Protein AF-A0A972R1P0-F1 (afdb_monomer_lite)

Secondary structure (DSSP, 8-state):
--SS-HHHHHHHHHHHHHHHHHHHHHHHHHHHHHHHHHHTTSS-HHHHHHHHHHHIIIIIHHHHHHHHHS-HHHHHHHHHHTTSSPPTT-

Radius of gyration: 17.08 Å; chains: 1; bounding box: 40×16×48 Å

pLDDT: mean 93.41, std 9.62, range [43.5, 98.62]

Sequence (90 aa):
MKKYNKEIRKKLKELATLVWKRELDQYVEELAKRFDEWREKKIDCFEINEYIHKFHDGPSRELWKKHNYFKADMIVAIGLESGILKNPGF

Structure (mmCIF, N/CA/C/O backbone):
data_AF-A0A972R1P0-F1
#
_entry.id   AF-A0A972R1P0-F1
#
loop_
_atom_site.group_PDB
_atom_site.id
_atom_site.type_symbol
_atom_site.label_atom_id
_atom_site.label_alt_id
_atom_site.label_comp_id
_atom_site.label_asym_id
_atom_site.label_entity_id
_atom_site.label_seq_id
_atom_site.pdbx_PDB_ins_code
_atom_site.Cartn_x
_atom_site.Cartn_y
_atom_site.Cartn_z
_atom_site.occupancy
_atom_site.B_iso_or_equiv
_atom_site.auth_seq_id
_atom_site.auth_comp_id
_atom_site.auth_asym_id
_atom_site.auth_atom_id
_atom_site.pdbx_PDB_model_num
ATOM 1 N N . MET A 1 1 ? 24.900 -6.219 -23.302 1.00 50.19 1 MET A N 1
ATOM 2 C CA . MET A 1 1 ? 24.015 -5.168 -23.866 1.00 50.19 1 MET A CA 1
ATOM 3 C C . MET A 1 1 ? 22.967 -4.762 -22.837 1.00 50.19 1 MET A C 1
ATOM 5 O O . MET A 1 1 ? 22.473 -5.623 -22.122 1.00 50.19 1 MET A O 1
ATOM 9 N N . LYS A 1 2 ? 22.623 -3.471 -22.728 1.00 72.06 2 LYS A N 1
ATOM 10 C CA . LYS A 1 2 ? 21.469 -3.041 -21.916 1.00 72.06 2 LYS A CA 1
ATOM 11 C C . LYS A 1 2 ? 20.190 -3.364 -22.698 1.00 72.06 2 LYS A C 1
ATOM 13 O O . LYS A 1 2 ? 20.079 -2.924 -23.834 1.00 72.06 2 LYS A O 1
ATOM 18 N N . LYS A 1 3 ? 19.250 -4.101 -22.087 1.00 87.81 3 LYS A N 1
ATOM 19 C CA . LYS A 1 3 ? 17.966 -4.531 -22.694 1.00 87.81 3 LYS A CA 1
ATOM 20 C C . LYS A 1 3 ? 17.151 -3.368 -23.281 1.00 87.81 3 LYS A C 1
ATOM 22 O O . LYS A 1 3 ? 16.438 -3.551 -24.255 1.00 87.81 3 LYS A O 1
ATOM 27 N N . TYR A 1 4 ? 17.289 -2.175 -22.702 1.00 91.62 4 TYR A N 1
ATOM 28 C CA . TYR A 1 4 ? 16.554 -0.974 -23.091 1.00 91.62 4 TYR A CA 1
ATOM 29 C C . TYR A 1 4 ? 17.480 0.247 -23.200 1.00 91.62 4 TYR A C 1
ATOM 31 O O . TYR A 1 4 ? 18.473 0.363 -22.464 1.00 91.62 4 TYR A O 1
ATOM 39 N N . ASN A 1 5 ? 17.106 1.203 -24.056 1.00 95.25 5 ASN A N 1
ATOM 40 C CA . ASN A 1 5 ? 17.783 2.498 -24.172 1.00 95.25 5 ASN A CA 1
ATOM 41 C C . ASN A 1 5 ? 17.600 3.361 -22.894 1.00 95.25 5 ASN A C 1
ATOM 43 O O . ASN A 1 5 ? 16.978 2.947 -21.911 1.00 95.25 5 ASN A O 1
ATOM 47 N N . LYS A 1 6 ? 18.224 4.544 -22.837 1.00 93.94 6 LYS A N 1
ATOM 48 C CA . LYS A 1 6 ? 18.170 5.416 -21.644 1.00 93.94 6 LYS A CA 1
ATOM 49 C C . LYS A 1 6 ? 16.751 5.921 -21.354 1.00 93.94 6 LYS A C 1
ATOM 51 O O . LYS A 1 6 ? 16.354 5.933 -20.191 1.00 93.94 6 LYS A O 1
ATOM 56 N N . GLU A 1 7 ? 16.013 6.300 -22.389 1.00 95.25 7 GLU A N 1
ATOM 57 C CA . GLU A 1 7 ? 14.673 6.884 -22.285 1.00 95.25 7 GLU A CA 1
ATOM 58 C C . GLU A 1 7 ? 13.649 5.860 -21.793 1.00 95.25 7 GLU A C 1
ATOM 60 O O . GLU A 1 7 ? 12.958 6.109 -20.807 1.00 95.25 7 GLU A O 1
ATOM 65 N N . ILE A 1 8 ? 13.644 4.658 -22.373 1.00 95.81 8 ILE A N 1
ATOM 66 C CA . ILE A 1 8 ? 12.777 3.552 -21.951 1.00 95.81 8 ILE A CA 1
ATOM 67 C C . ILE A 1 8 ? 13.055 3.188 -20.490 1.00 95.81 8 ILE A C 1
ATOM 69 O O . ILE A 1 8 ? 12.127 3.039 -19.701 1.00 95.81 8 ILE A O 1
ATOM 73 N N . ARG A 1 9 ? 14.328 3.109 -20.073 1.00 95.00 9 ARG A N 1
ATOM 74 C CA . ARG A 1 9 ? 14.662 2.836 -18.661 1.00 95.00 9 ARG A CA 1
ATOM 75 C C . ARG A 1 9 ? 14.157 3.921 -17.718 1.00 95.00 9 ARG A C 1
ATOM 77 O O . ARG A 1 9 ? 13.748 3.590 -16.609 1.00 95.00 9 ARG A O 1
ATOM 84 N N . LYS A 1 10 ? 14.205 5.192 -18.128 1.00 95.94 10 LYS A N 1
ATOM 85 C CA . LYS A 1 10 ? 13.637 6.296 -17.344 1.00 95.94 10 LYS A CA 1
ATOM 86 C C . LYS A 1 10 ? 12.127 6.110 -17.206 1.00 95.94 10 LYS A C 1
ATOM 88 O O . LYS A 1 10 ? 11.627 6.123 -16.087 1.00 95.94 10 LYS A O 1
ATOM 93 N N . LYS A 1 11 ? 11.432 5.823 -18.311 1.00 96.75 11 LYS A N 1
ATOM 94 C CA . LYS A 1 11 ? 9.979 5.643 -18.295 1.00 96.75 11 LYS A CA 1
ATOM 95 C C . LYS A 1 11 ? 9.530 4.450 -17.453 1.00 96.75 11 LYS A C 1
ATOM 97 O O . LYS A 1 11 ? 8.582 4.568 -16.685 1.00 96.75 11 LYS A O 1
ATOM 102 N N . LEU A 1 12 ? 10.240 3.326 -17.541 1.00 96.81 12 LEU A N 1
ATOM 103 C CA . LEU A 1 12 ? 9.975 2.150 -16.709 1.00 96.81 12 LEU A CA 1
ATOM 104 C C . LEU A 1 12 ? 10.114 2.465 -15.218 1.00 96.81 12 LEU A C 1
ATOM 106 O O . LEU A 1 12 ? 9.291 2.019 -14.430 1.00 96.81 12 LEU A O 1
ATOM 110 N N . LYS A 1 13 ? 11.123 3.253 -14.825 1.00 96.06 13 LYS A N 1
ATOM 111 C CA . LYS A 1 13 ? 11.279 3.684 -13.429 1.00 96.06 13 LYS A CA 1
ATOM 112 C C . LYS A 1 13 ? 10.125 4.572 -12.973 1.00 96.06 13 LYS A C 1
ATOM 114 O O . LYS A 1 13 ? 9.589 4.331 -11.903 1.00 96.06 13 LYS A O 1
ATOM 119 N N . GLU A 1 14 ? 9.724 5.550 -13.784 1.00 97.31 14 GLU A N 1
ATOM 120 C CA . GLU A 1 14 ? 8.579 6.420 -13.474 1.00 97.31 14 GLU A CA 1
ATOM 121 C C . GLU A 1 14 ? 7.294 5.609 -13.268 1.00 97.31 14 GLU A C 1
ATOM 123 O O . GLU A 1 14 ? 6.570 5.821 -12.299 1.00 97.31 14 GLU A O 1
ATOM 128 N N . LEU A 1 15 ? 7.029 4.650 -14.159 1.00 97.62 15 LEU A N 1
ATOM 129 C CA . LEU A 1 15 ? 5.861 3.780 -14.056 1.00 97.62 15 LEU A CA 1
ATOM 130 C C . LEU A 1 15 ? 5.955 2.838 -12.850 1.00 97.62 15 LEU A C 1
ATOM 132 O O . LEU A 1 15 ? 4.959 2.656 -12.161 1.00 97.62 15 LEU A O 1
ATOM 136 N N . ALA A 1 16 ? 7.133 2.288 -12.549 1.00 97.25 16 ALA A N 1
ATOM 137 C CA . ALA A 1 16 ? 7.333 1.457 -11.364 1.00 97.25 16 ALA A CA 1
ATOM 138 C C . ALA A 1 16 ? 7.088 2.240 -10.063 1.00 97.25 16 ALA A C 1
ATOM 140 O O . ALA A 1 16 ? 6.393 1.759 -9.173 1.00 97.25 16 ALA A O 1
ATOM 141 N N . THR A 1 17 ? 7.575 3.482 -9.980 1.00 96.44 17 THR A N 1
ATOM 142 C CA . THR A 1 17 ? 7.277 4.385 -8.860 1.00 96.44 17 THR A CA 1
ATOM 143 C C . THR A 1 17 ? 5.784 4.701 -8.763 1.00 96.44 17 THR A C 1
ATOM 145 O O . THR A 1 17 ? 5.244 4.745 -7.661 1.00 96.44 17 THR A O 1
ATOM 148 N N . LEU A 1 18 ? 5.094 4.886 -9.894 1.00 97.31 18 LEU A N 1
ATOM 149 C CA . LEU A 1 18 ? 3.644 5.091 -9.900 1.00 97.31 18 LEU A CA 1
ATOM 150 C C . LEU A 1 18 ? 2.882 3.861 -9.388 1.00 97.31 18 LEU A C 1
ATOM 152 O O . LEU A 1 18 ? 1.921 4.029 -8.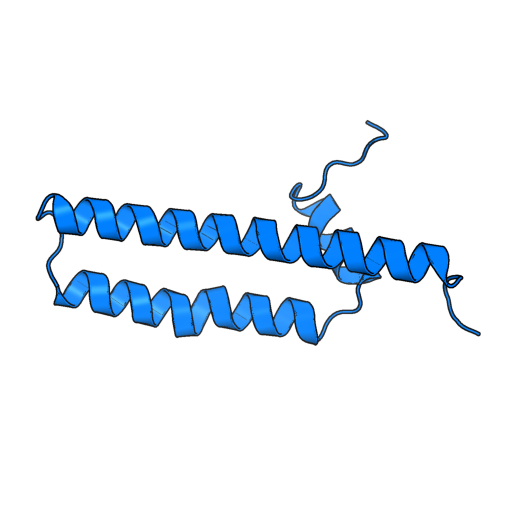641 1.00 97.31 18 LEU A O 1
ATOM 156 N N . VAL A 1 19 ? 3.310 2.648 -9.761 1.00 97.38 19 VAL A N 1
ATOM 157 C CA . VAL A 1 19 ? 2.756 1.398 -9.212 1.00 97.38 19 VAL A CA 1
ATOM 158 C C . VAL A 1 19 ? 2.930 1.383 -7.703 1.00 97.38 19 VAL A C 1
ATOM 160 O O . VAL A 1 19 ? 1.940 1.237 -6.998 1.00 97.38 19 VAL A O 1
ATOM 163 N N . TRP A 1 20 ? 4.149 1.624 -7.211 1.00 96.88 20 TRP A N 1
ATOM 164 C CA . TRP A 1 20 ? 4.415 1.633 -5.772 1.00 96.88 20 TRP A CA 1
ATOM 165 C C . TRP A 1 20 ? 3.510 2.611 -5.034 1.00 96.88 20 TRP A C 1
ATOM 167 O O . TRP A 1 20 ? 2.865 2.237 -4.060 1.00 96.88 20 TRP A O 1
ATOM 177 N N . LYS A 1 21 ? 3.415 3.849 -5.527 1.00 96.56 21 LYS A N 1
ATOM 178 C CA . LYS A 1 21 ? 2.555 4.860 -4.919 1.00 96.56 21 LYS A CA 1
ATOM 179 C C . LYS A 1 21 ? 1.111 4.365 -4.811 1.00 96.56 21 LYS A C 1
ATOM 181 O O . LYS A 1 21 ? 0.536 4.441 -3.738 1.00 96.56 21 LYS A O 1
ATOM 186 N N . ARG A 1 22 ? 0.541 3.843 -5.902 1.00 97.06 22 ARG A N 1
ATOM 187 C CA . ARG A 1 22 ? -0.858 3.388 -5.929 1.00 97.06 22 ARG A CA 1
ATOM 188 C C . ARG A 1 22 ? -1.111 2.196 -5.009 1.00 97.06 22 ARG A C 1
ATOM 190 O O . ARG A 1 22 ? -2.157 2.148 -4.378 1.00 97.06 22 ARG A O 1
ATOM 197 N N . GLU A 1 23 ? -0.168 1.261 -4.920 1.00 95.88 23 GLU A N 1
ATOM 198 C CA . GLU A 1 23 ? -0.261 0.149 -3.966 1.00 95.88 23 GLU A CA 1
ATOM 199 C C . GLU A 1 23 ? -0.222 0.654 -2.525 1.00 95.88 23 GLU A C 1
ATOM 201 O O . GLU A 1 23 ? -1.025 0.238 -1.698 1.00 95.88 23 GLU A O 1
ATOM 206 N N . LEU A 1 24 ? 0.696 1.576 -2.223 1.00 95.56 24 LEU A N 1
ATOM 207 C CA . LEU A 1 24 ? 0.809 2.147 -0.887 1.00 95.56 24 LEU A CA 1
ATOM 208 C C . LEU A 1 24 ? -0.440 2.952 -0.512 1.00 95.56 24 LEU A C 1
ATOM 210 O O . LEU A 1 24 ? -0.921 2.806 0.608 1.00 95.56 24 LEU A O 1
ATOM 214 N N . ASP A 1 25 ? -0.979 3.745 -1.443 1.00 96.50 25 ASP A N 1
ATOM 215 C CA . ASP A 1 25 ? -2.205 4.525 -1.245 1.00 96.50 25 ASP A CA 1
ATOM 216 C C . ASP A 1 25 ? -3.368 3.610 -0.810 1.00 96.50 25 ASP A C 1
ATOM 218 O O . ASP A 1 25 ? -4.056 3.935 0.152 1.00 96.50 25 ASP A O 1
ATOM 222 N N . GLN A 1 26 ? -3.532 2.424 -1.414 1.00 94.62 26 GLN A N 1
ATOM 223 C CA . GLN A 1 26 ? -4.577 1.462 -1.021 1.00 94.62 26 GLN A CA 1
ATOM 224 C C . GLN A 1 26 ? -4.440 1.001 0.439 1.00 94.62 26 GLN A C 1
ATOM 226 O O . GLN A 1 26 ? -5.409 1.036 1.197 1.00 94.62 26 GLN A O 1
ATOM 231 N N . TYR A 1 27 ? -3.238 0.610 0.869 1.00 94.25 27 TYR A N 1
ATOM 232 C CA . TYR A 1 27 ? -3.027 0.179 2.256 1.00 94.25 27 TYR A CA 1
ATOM 233 C C . TYR A 1 27 ? -3.143 1.335 3.256 1.00 94.25 27 TYR A C 1
ATOM 235 O O . TYR A 1 27 ? -3.595 1.143 4.386 1.00 94.25 27 TYR A O 1
ATOM 243 N N . VAL A 1 28 ? -2.744 2.545 2.858 1.00 96.25 28 VAL A N 1
ATOM 244 C CA . VAL A 1 28 ? -2.915 3.746 3.685 1.00 96.25 28 VAL A CA 1
ATOM 245 C C . VAL A 1 28 ? -4.396 4.103 3.818 1.00 96.25 28 VAL A C 1
ATOM 247 O O . VAL A 1 28 ? -4.823 4.456 4.914 1.00 96.25 28 VAL A O 1
ATOM 250 N N . GLU A 1 29 ? -5.199 3.964 2.761 1.00 97.19 29 GLU A N 1
ATOM 251 C CA . GLU A 1 29 ? -6.656 4.138 2.824 1.00 97.19 29 GLU A CA 1
ATOM 252 C C . GLU A 1 29 ? -7.310 3.135 3.785 1.00 97.19 29 GLU A C 1
ATOM 254 O O . GLU A 1 29 ? -8.209 3.499 4.545 1.00 97.19 29 GLU A O 1
ATOM 259 N N . GLU A 1 30 ? -6.854 1.881 3.804 1.00 95.19 30 GLU A N 1
ATOM 260 C CA . GLU A 1 30 ? -7.322 0.887 4.777 1.00 95.19 30 GLU A CA 1
ATOM 261 C C . GLU A 1 30 ? -6.973 1.276 6.217 1.00 95.19 30 GLU A C 1
ATOM 263 O O . GLU A 1 30 ? -7.833 1.197 7.098 1.00 95.19 30 GLU A O 1
ATOM 268 N N . LEU A 1 31 ? -5.747 1.747 6.464 1.00 97.00 31 LEU A N 1
ATOM 269 C CA . LEU A 1 31 ? -5.336 2.233 7.782 1.00 97.00 31 LEU A CA 1
ATOM 270 C C . LEU A 1 31 ? -6.123 3.488 8.195 1.00 97.00 31 LEU A C 1
ATOM 272 O O . LEU A 1 31 ? -6.525 3.614 9.352 1.00 97.00 31 LEU A O 1
ATOM 276 N N . ALA A 1 32 ? -6.398 4.396 7.257 1.00 98.19 32 ALA A N 1
ATOM 277 C CA . ALA A 1 32 ? -7.182 5.603 7.503 1.00 98.19 32 ALA A CA 1
ATOM 278 C C . ALA A 1 32 ? -8.603 5.279 7.993 1.00 98.19 32 ALA A C 1
ATOM 280 O O . ALA A 1 32 ? -9.060 5.892 8.957 1.00 98.19 32 ALA A O 1
ATOM 281 N N . LYS A 1 33 ? -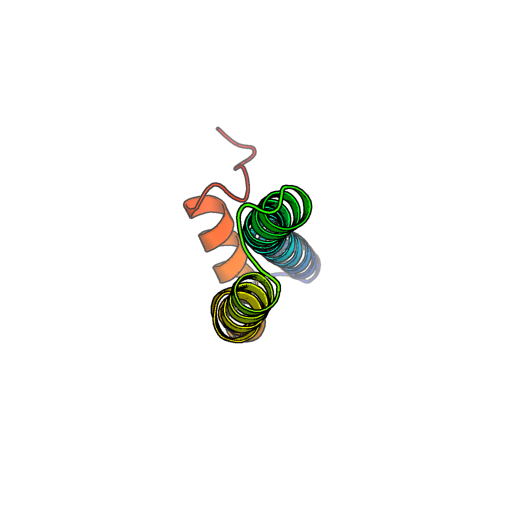9.253 4.252 7.424 1.00 98.25 33 LYS A N 1
ATOM 282 C CA . LYS A 1 33 ? -10.562 3.769 7.906 1.00 98.25 33 LYS A CA 1
ATOM 283 C C . LYS A 1 33 ? -10.508 3.308 9.366 1.00 98.25 33 LYS A C 1
ATOM 285 O O . LYS A 1 33 ? -11.448 3.551 10.113 1.00 98.25 33 LYS A O 1
ATOM 290 N N . ARG A 1 34 ? -9.400 2.699 9.810 1.00 98.12 34 ARG A N 1
ATOM 291 C CA . ARG A 1 34 ? -9.216 2.319 11.227 1.00 98.12 34 ARG A CA 1
ATOM 292 C C . ARG A 1 34 ? -9.082 3.540 12.129 1.00 98.12 34 ARG A C 1
ATOM 294 O O . ARG A 1 34 ? -9.624 3.554 13.230 1.00 98.12 34 ARG A O 1
ATOM 301 N N . PHE A 1 35 ? -8.421 4.596 11.658 1.00 98.44 35 PHE A N 1
ATOM 302 C CA . PHE A 1 35 ? -8.406 5.867 12.382 1.00 98.44 35 PHE A CA 1
ATOM 303 C C . PHE A 1 35 ? -9.801 6.498 12.492 1.00 98.44 35 PHE A C 1
ATOM 305 O O . PHE A 1 35 ? -10.097 7.093 13.527 1.00 98.44 35 PHE A O 1
ATOM 312 N N . ASP A 1 36 ? -10.651 6.373 11.468 1.00 98.56 36 ASP A N 1
ATOM 313 C CA . ASP A 1 36 ? -12.053 6.804 11.547 1.00 98.56 36 ASP A CA 1
ATOM 314 C C . ASP A 1 36 ? -12.832 5.991 12.589 1.00 98.56 36 ASP A C 1
ATOM 316 O O . ASP A 1 36 ? -13.472 6.573 13.462 1.00 98.56 36 ASP A O 1
ATOM 320 N N . GLU A 1 37 ? -12.703 4.661 12.580 1.00 98.56 37 GLU A N 1
ATOM 321 C CA . GLU A 1 37 ? -13.319 3.779 13.584 1.00 98.56 37 GLU A CA 1
ATOM 322 C C . GLU A 1 37 ? -12.892 4.144 15.015 1.00 98.56 37 GLU A C 1
ATOM 324 O O . GLU A 1 37 ? -13.724 4.185 15.926 1.00 98.56 37 GLU A O 1
ATOM 329 N N . TRP A 1 38 ? -11.614 4.467 15.217 1.00 98.56 38 TRP A N 1
ATOM 330 C CA . TRP A 1 38 ? -11.097 4.919 16.508 1.00 98.56 38 TRP A CA 1
ATOM 331 C C . TRP A 1 38 ? -11.686 6.273 16.930 1.00 98.56 38 TRP A C 1
ATOM 333 O O . TRP A 1 38 ? -12.130 6.429 18.070 1.00 98.56 38 TRP A O 1
ATOM 343 N N . ARG A 1 39 ? -11.765 7.250 16.012 1.00 98.44 39 ARG A N 1
ATOM 344 C CA . ARG A 1 39 ? -12.409 8.556 16.271 1.00 98.44 39 ARG A CA 1
ATOM 345 C C . ARG A 1 39 ? -13.881 8.406 16.656 1.00 98.44 39 ARG A C 1
ATOM 347 O O . ARG A 1 39 ? -14.374 9.148 17.504 1.00 98.44 39 ARG A O 1
ATOM 354 N N . GLU A 1 40 ? -14.563 7.430 16.065 1.00 98.50 40 GLU A N 1
ATOM 355 C CA . GLU A 1 40 ? -15.954 7.077 16.355 1.00 98.50 40 GLU A CA 1
ATOM 356 C C . GLU A 1 40 ? -16.118 6.196 17.607 1.00 98.50 40 GLU A C 1
ATOM 358 O O . GLU A 1 40 ? -17.239 5.815 17.942 1.00 98.50 40 GLU A O 1
ATOM 363 N N . LYS A 1 41 ? -15.026 5.895 18.328 1.00 98.25 41 LYS A N 1
ATOM 364 C CA . LYS A 1 41 ? -14.990 5.029 19.521 1.00 98.25 41 LYS A CA 1
ATOM 365 C C . LYS A 1 41 ? -15.480 3.595 19.263 1.00 98.25 41 LYS A C 1
ATOM 367 O O . LYS A 1 41 ? -15.944 2.934 20.190 1.00 98.25 41 LYS A O 1
ATOM 372 N N . LYS A 1 42 ? -15.391 3.117 18.017 1.00 98.62 42 LYS A N 1
ATOM 373 C CA . LYS A 1 42 ? -15.692 1.722 17.642 1.00 98.62 42 LYS A CA 1
ATOM 374 C C . LYS A 1 42 ? -14.558 0.771 18.005 1.00 98.62 42 LYS A C 1
ATOM 376 O O . LYS A 1 42 ? -14.824 -0.395 18.268 1.00 98.62 42 LYS A O 1
ATOM 381 N N . ILE A 1 43 ? -13.332 1.286 18.000 1.00 98.50 43 ILE A N 1
ATOM 382 C CA . ILE A 1 43 ? -12.127 0.601 18.465 1.00 98.50 43 ILE A CA 1
ATOM 383 C C . ILE A 1 43 ? -11.376 1.498 19.449 1.00 98.50 43 ILE A C 1
ATOM 385 O O . ILE A 1 43 ? -11.515 2.727 19.410 1.00 98.50 43 ILE A O 1
ATOM 389 N N . ASP A 1 44 ? -10.580 0.901 20.326 1.00 98.31 44 ASP A N 1
ATOM 390 C CA . ASP A 1 44 ? -9.790 1.625 21.319 1.00 98.31 44 ASP A CA 1
ATOM 391 C C . ASP A 1 44 ? -8.362 1.972 20.845 1.00 98.31 44 ASP A C 1
ATOM 393 O O . ASP A 1 44 ? -7.973 1.760 19.692 1.00 98.31 44 ASP A O 1
ATOM 397 N N . CYS A 1 45 ? -7.575 2.584 21.739 1.00 97.75 45 CYS A N 1
ATOM 398 C CA . CYS A 1 45 ? -6.203 2.986 21.439 1.00 97.75 45 CYS A CA 1
ATOM 399 C C . CYS A 1 45 ? -5.236 1.801 21.265 1.00 97.75 45 CYS A C 1
ATOM 401 O O . CYS A 1 45 ? -4.252 1.934 20.537 1.00 97.75 45 CYS A O 1
ATOM 403 N N . PHE A 1 46 ? -5.496 0.659 21.904 1.00 98.38 46 PHE A N 1
ATOM 404 C CA . PHE A 1 46 ? -4.676 -0.540 21.762 1.00 98.38 46 PHE A CA 1
ATOM 405 C C . PHE A 1 46 ? -4.932 -1.201 20.407 1.00 98.38 46 PHE A C 1
ATOM 407 O O . PHE A 1 46 ? -3.985 -1.601 19.730 1.00 98.38 46 PHE A O 1
ATOM 414 N N . GLU A 1 47 ? -6.188 -1.239 19.965 1.00 98.31 47 GLU A N 1
ATOM 415 C CA . GLU A 1 47 ? -6.575 -1.791 18.667 1.00 98.31 47 GLU A CA 1
ATOM 416 C C . GLU A 1 47 ? -5.990 -0.994 17.494 1.00 98.31 47 GLU A C 1
ATOM 418 O O . GLU A 1 47 ? -5.383 -1.582 16.597 1.00 98.31 47 GLU A O 1
ATOM 423 N N . ILE A 1 48 ? -6.097 0.343 17.492 1.00 98.00 48 ILE A N 1
ATOM 424 C CA . ILE A 1 48 ? -5.477 1.161 16.432 1.00 98.00 48 ILE A CA 1
ATOM 425 C C . ILE A 1 48 ? -3.947 1.042 16.438 1.00 98.00 48 ILE A C 1
ATOM 427 O O . ILE A 1 48 ? -3.339 0.981 15.368 1.00 98.00 48 ILE A O 1
ATOM 431 N N . ASN A 1 49 ? -3.318 0.942 17.614 1.00 98.19 49 ASN A N 1
ATOM 432 C CA . ASN A 1 49 ? -1.876 0.723 17.718 1.00 98.19 49 ASN A CA 1
ATOM 433 C C . ASN A 1 49 ? -1.461 -0.613 17.076 1.00 98.19 49 ASN A C 1
ATOM 435 O O . ASN A 1 49 ? -0.501 -0.663 16.307 1.00 98.19 49 ASN A O 1
ATOM 439 N N . GLU A 1 50 ? -2.225 -1.679 17.315 1.00 97.81 50 GLU A N 1
ATOM 440 C CA . GLU A 1 50 ? -2.009 -2.980 16.677 1.00 97.81 50 GLU A CA 1
ATOM 441 C C . GLU A 1 50 ? -2.177 -2.912 15.149 1.00 97.81 50 GLU A C 1
ATOM 443 O O . GLU A 1 50 ? -1.376 -3.486 14.408 1.00 97.81 50 GLU A O 1
ATOM 448 N N . TYR A 1 51 ? -3.174 -2.177 14.641 1.00 97.56 51 TYR A N 1
ATOM 449 C CA . TYR A 1 51 ? -3.329 -1.971 13.195 1.00 97.56 51 TYR A CA 1
ATO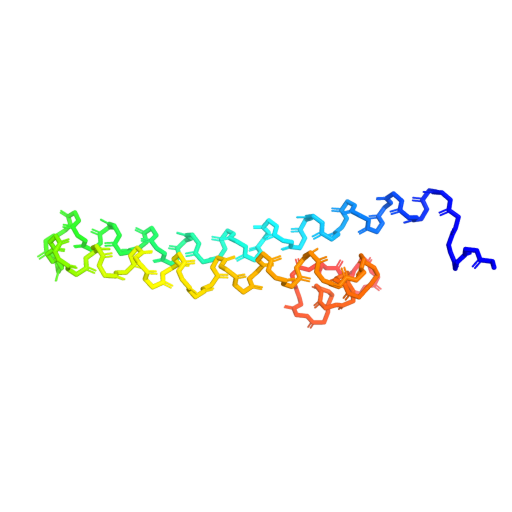M 450 C C . TYR A 1 51 ? -2.139 -1.226 12.574 1.00 97.56 51 TYR A C 1
ATOM 452 O O . TYR A 1 51 ? -1.706 -1.589 11.478 1.00 97.56 51 TYR A O 1
ATOM 460 N N . ILE A 1 52 ? -1.576 -0.233 13.269 1.00 97.25 52 ILE A N 1
ATOM 461 C CA . ILE A 1 52 ? -0.372 0.482 12.818 1.00 97.25 52 ILE A CA 1
ATOM 462 C C . ILE A 1 52 ? 0.827 -0.472 12.748 1.00 97.25 52 ILE A C 1
ATOM 464 O O . ILE A 1 52 ? 1.533 -0.484 11.735 1.00 97.25 52 ILE A O 1
ATOM 468 N N . HIS A 1 53 ? 1.038 -1.306 13.771 1.00 97.06 53 HIS A N 1
ATOM 469 C CA . HIS A 1 53 ? 2.111 -2.305 13.760 1.00 97.06 53 HIS A CA 1
ATOM 470 C C . HIS A 1 53 ? 1.940 -3.314 12.623 1.00 97.06 53 HIS A C 1
ATOM 472 O O . HIS A 1 53 ? 2.878 -3.542 11.859 1.00 97.06 53 HIS A O 1
ATOM 478 N N . LYS A 1 54 ? 0.726 -3.842 12.421 1.00 95.62 54 LYS A N 1
ATOM 479 C CA . LYS A 1 54 ? 0.425 -4.747 11.301 1.00 95.62 54 LYS A CA 1
ATOM 480 C C . LYS A 1 54 ? 0.686 -4.102 9.942 1.00 95.62 54 LYS A C 1
ATOM 482 O O . LYS A 1 54 ? 1.266 -4.749 9.072 1.00 95.62 54 LYS A O 1
ATOM 487 N N . PHE A 1 55 ? 0.290 -2.841 9.756 1.00 95.44 55 PHE A N 1
ATOM 488 C CA . PHE A 1 55 ? 0.561 -2.088 8.529 1.00 95.44 55 PHE A CA 1
ATOM 489 C C . PHE A 1 55 ? 2.069 -1.937 8.274 1.00 95.44 55 PHE A C 1
ATOM 491 O O . PHE A 1 55 ? 2.541 -2.165 7.156 1.00 95.44 55 PHE A O 1
ATOM 498 N N . HIS A 1 56 ? 2.822 -1.566 9.312 1.00 92.94 56 HIS A N 1
ATOM 499 C CA . HIS A 1 56 ? 4.262 -1.349 9.226 1.00 92.94 56 HIS A CA 1
ATOM 500 C C . HIS A 1 56 ? 5.024 -2.649 8.929 1.00 92.94 56 HIS A C 1
ATOM 502 O O . HIS A 1 56 ? 5.828 -2.696 7.996 1.00 92.94 56 HIS A O 1
ATOM 508 N N . ASP A 1 57 ? 4.745 -3.713 9.683 1.00 92.00 57 ASP A N 1
ATOM 509 C CA . ASP A 1 57 ? 5.511 -4.961 9.626 1.00 92.00 57 ASP A CA 1
ATOM 510 C C . ASP A 1 57 ? 5.100 -5.869 8.461 1.00 92.00 57 ASP A C 1
ATOM 512 O O . ASP A 1 57 ? 5.907 -6.685 8.001 1.00 92.00 57 ASP A O 1
ATOM 516 N N . GLY A 1 58 ? 3.868 -5.712 7.970 1.00 93.06 58 GLY A N 1
ATOM 517 C CA . GLY A 1 58 ? 3.315 -6.452 6.841 1.00 93.06 58 GLY A CA 1
ATOM 518 C C . GLY A 1 58 ? 3.314 -5.632 5.544 1.00 93.06 58 GLY A C 1
ATOM 519 O O . GLY A 1 58 ? 4.350 -5.571 4.877 1.00 93.06 58 GLY A O 1
ATOM 520 N N . PRO A 1 59 ? 2.181 -5.019 5.142 1.00 89.25 59 PRO A N 1
ATOM 521 C CA . PRO A 1 59 ? 2.012 -4.404 3.824 1.00 89.25 59 PRO A CA 1
ATOM 522 C C . PRO A 1 59 ? 3.113 -3.423 3.412 1.00 89.25 59 PRO A C 1
ATOM 524 O O . PRO A 1 59 ? 3.660 -3.541 2.315 1.00 89.25 59 PRO A O 1
ATOM 527 N N . SER A 1 60 ? 3.485 -2.487 4.291 1.00 87.50 60 SER A N 1
ATOM 528 C CA . SER A 1 60 ? 4.517 -1.487 3.988 1.00 87.50 60 SER A CA 1
ATOM 529 C C . SER A 1 60 ? 5.870 -2.148 3.708 1.00 87.50 60 SER A C 1
ATOM 531 O O . SER A 1 60 ? 6.543 -1.847 2.714 1.00 87.50 60 SER A O 1
ATOM 533 N N . ARG A 1 61 ? 6.242 -3.127 4.541 1.00 91.19 61 ARG A N 1
ATOM 534 C CA . ARG A 1 61 ? 7.484 -3.886 4.397 1.00 91.19 61 ARG A CA 1
ATOM 535 C C . ARG A 1 61 ? 7.500 -4.741 3.133 1.00 91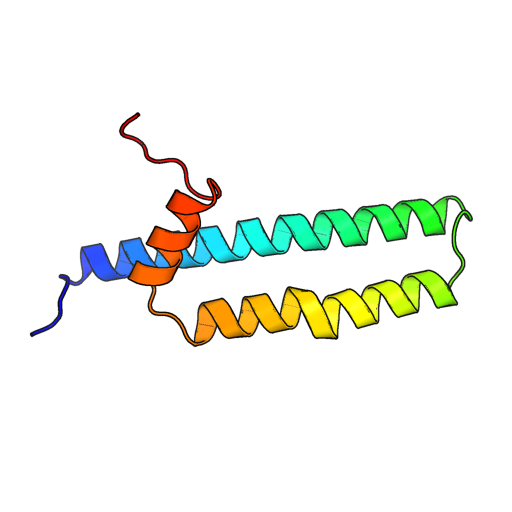.19 61 ARG A C 1
ATOM 537 O O . ARG A 1 61 ? 8.518 -4.765 2.439 1.00 91.19 61 ARG A O 1
ATOM 544 N N . GLU A 1 62 ? 6.407 -5.426 2.811 1.00 93.44 62 GLU A N 1
ATOM 545 C CA . GLU A 1 62 ? 6.327 -6.264 1.610 1.00 93.44 62 GLU A CA 1
ATOM 546 C C . GLU A 1 62 ? 6.345 -5.431 0.322 1.00 93.44 62 GLU A C 1
ATOM 548 O O . GLU A 1 62 ? 7.056 -5.785 -0.623 1.00 93.44 62 GLU A O 1
ATOM 553 N N . LEU A 1 63 ? 5.684 -4.267 0.302 1.00 93.50 63 LEU A N 1
ATOM 554 C CA . LEU A 1 63 ? 5.805 -3.319 -0.808 1.00 93.50 63 LEU A CA 1
ATOM 555 C C . LEU A 1 63 ? 7.234 -2.808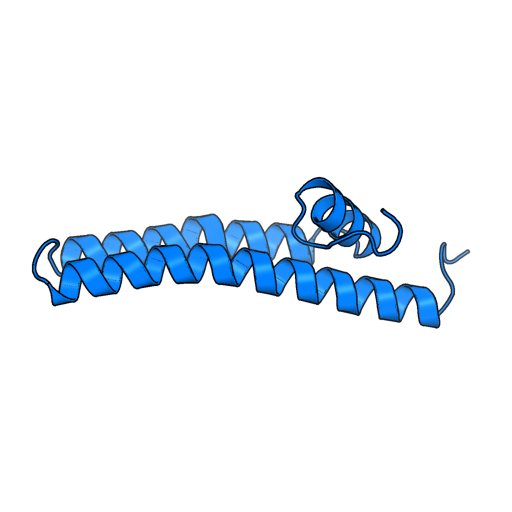 -0.964 1.00 93.50 63 LEU A C 1
ATOM 557 O O . LEU A 1 63 ? 7.776 -2.814 -2.071 1.00 93.50 63 LEU A O 1
ATOM 561 N N . TRP A 1 64 ? 7.878 -2.417 0.136 1.00 92.56 64 TRP A N 1
ATOM 562 C CA . TRP A 1 64 ? 9.268 -1.980 0.090 1.00 92.56 64 TRP A CA 1
ATOM 563 C C . TRP A 1 64 ? 10.176 -3.069 -0.492 1.00 92.56 64 TRP A C 1
ATOM 565 O O . TRP A 1 64 ? 10.961 -2.790 -1.399 1.00 92.56 64 TRP A O 1
ATOM 575 N N . LYS A 1 65 ? 10.042 -4.325 -0.046 1.00 94.31 65 LYS A N 1
ATOM 576 C CA . LYS A 1 65 ? 10.813 -5.449 -0.600 1.00 94.31 65 LYS A CA 1
ATOM 577 C C . LYS A 1 65 ? 10.555 -5.602 -2.097 1.00 94.31 65 LYS A C 1
ATOM 579 O O . LYS A 1 65 ? 11.505 -5.614 -2.878 1.00 94.31 65 LYS A O 1
ATOM 584 N N . LYS A 1 66 ? 9.287 -5.673 -2.508 1.00 94.56 66 LYS A N 1
ATOM 585 C CA . LYS A 1 66 ? 8.881 -5.828 -3.912 1.00 94.56 66 LYS A CA 1
ATOM 586 C C . LYS A 1 66 ? 9.564 -4.796 -4.813 1.00 94.56 66 LYS A C 1
ATOM 588 O O . LYS A 1 66 ? 10.209 -5.168 -5.793 1.00 94.56 66 LYS A O 1
ATOM 593 N N . HIS A 1 67 ? 9.472 -3.515 -4.457 1.00 94.25 67 HIS A N 1
ATOM 594 C CA . HIS A 1 67 ? 9.977 -2.412 -5.282 1.00 94.25 67 HIS A CA 1
ATOM 595 C C . HIS A 1 67 ? 11.497 -2.220 -5.226 1.00 94.25 67 HIS A C 1
ATOM 597 O O . HIS A 1 67 ? 12.060 -1.633 -6.149 1.00 94.25 67 HIS A O 1
ATOM 603 N N . ASN A 1 68 ? 12.176 -2.745 -4.201 1.00 93.00 68 ASN A N 1
ATOM 604 C CA . ASN A 1 68 ? 13.642 -2.737 -4.132 1.00 93.00 68 ASN A CA 1
ATOM 605 C C . ASN A 1 68 ? 14.294 -3.962 -4.790 1.00 93.00 68 ASN A C 1
ATOM 607 O O . ASN A 1 68 ? 15.408 -3.849 -5.304 1.00 93.00 68 ASN A O 1
ATOM 611 N N . TYR A 1 69 ? 13.633 -5.123 -4.791 1.00 93.94 69 TYR A N 1
ATOM 612 C CA . TYR A 1 69 ? 14.208 -6.354 -5.343 1.00 93.94 69 TYR A CA 1
ATOM 613 C C . TYR A 1 69 ? 13.872 -6.583 -6.817 1.00 93.94 69 TYR A C 1
ATOM 615 O O . TYR A 1 69 ? 14.713 -7.094 -7.563 1.00 93.94 69 TYR A O 1
ATOM 623 N N . PHE A 1 70 ? 12.674 -6.214 -7.274 1.00 95.31 70 PHE A N 1
ATOM 624 C CA . PHE A 1 70 ? 12.313 -6.405 -8.674 1.00 95.31 70 PHE A CA 1
ATOM 625 C C . PHE A 1 70 ? 12.806 -5.269 -9.567 1.00 95.31 70 PHE A C 1
ATOM 627 O O . PHE A 1 70 ? 12.853 -4.096 -9.205 1.00 95.31 70 PHE A O 1
ATOM 634 N N . LYS A 1 71 ? 13.159 -5.631 -10.804 1.00 95.50 71 LYS A N 1
ATOM 635 C CA . LYS A 1 71 ? 13.498 -4.651 -11.837 1.00 95.50 71 LYS A CA 1
ATOM 636 C C . LYS A 1 71 ? 12.246 -3.884 -12.259 1.00 95.50 71 LYS A C 1
ATOM 638 O O . LYS A 1 71 ? 11.147 -4.431 -12.283 1.00 95.50 71 LYS A O 1
ATOM 643 N N . ALA A 1 72 ? 12.440 -2.632 -12.669 1.00 95.94 72 ALA A N 1
ATOM 644 C CA . ALA A 1 72 ? 11.347 -1.744 -13.057 1.00 95.94 72 ALA A CA 1
ATOM 645 C 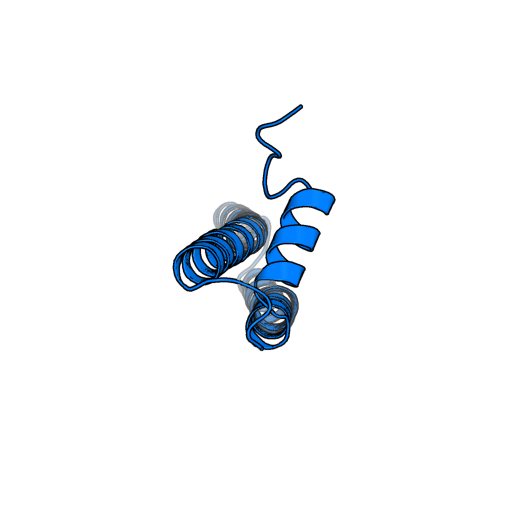C . ALA A 1 72 ? 10.446 -2.319 -14.169 1.00 95.94 72 ALA A C 1
ATOM 647 O O . ALA A 1 72 ? 9.247 -2.088 -14.140 1.00 95.94 72 ALA A O 1
ATOM 648 N N . ASP A 1 73 ? 10.981 -3.096 -15.119 1.00 96.19 73 ASP A N 1
ATOM 649 C CA . ASP A 1 73 ? 10.154 -3.748 -16.144 1.00 96.19 73 ASP A CA 1
ATOM 650 C C . ASP A 1 73 ? 9.218 -4.818 -15.571 1.00 96.19 73 ASP A C 1
ATOM 652 O O . ASP A 1 73 ? 8.068 -4.895 -15.992 1.00 96.19 73 ASP A O 1
ATOM 656 N N . MET A 1 74 ? 9.670 -5.578 -14.572 1.00 97.00 74 MET A N 1
ATOM 657 C CA . MET A 1 74 ? 8.821 -6.543 -13.865 1.00 97.00 74 MET A CA 1
ATOM 658 C C . MET A 1 74 ? 7.740 -5.841 -13.039 1.00 97.00 74 MET A C 1
ATOM 660 O O . MET A 1 74 ? 6.585 -6.246 -13.088 1.00 97.00 74 MET A O 1
ATOM 664 N N . ILE A 1 75 ? 8.080 -4.758 -12.329 1.00 97.81 75 ILE A N 1
ATOM 665 C CA . ILE A 1 75 ? 7.090 -3.976 -11.568 1.00 97.81 75 ILE A CA 1
ATOM 666 C C . ILE A 1 75 ? 6.009 -3.400 -12.486 1.00 97.81 75 ILE A C 1
ATOM 668 O O . ILE A 1 75 ? 4.830 -3.452 -12.150 1.00 97.81 75 ILE A O 1
ATOM 672 N N . VAL A 1 76 ? 6.392 -2.871 -13.651 1.00 96.94 76 VAL A N 1
ATOM 673 C CA . VAL A 1 76 ? 5.429 -2.345 -14.628 1.00 96.94 76 VAL A CA 1
ATOM 674 C C . VAL A 1 76 ? 4.526 -3.451 -15.169 1.00 96.94 76 VAL A C 1
ATOM 676 O O . VAL A 1 76 ? 3.324 -3.232 -15.275 1.00 96.94 76 VAL A O 1
ATOM 679 N N . ALA A 1 77 ? 5.074 -4.633 -15.467 1.00 96.25 77 ALA A N 1
ATOM 680 C CA . ALA A 1 77 ? 4.279 -5.780 -15.902 1.00 96.25 77 ALA A CA 1
ATOM 681 C C . ALA A 1 77 ? 3.259 -6.205 -14.833 1.00 96.25 77 ALA A C 1
ATOM 683 O O . ALA A 1 77 ? 2.083 -6.349 -15.154 1.00 96.25 77 ALA A O 1
ATOM 684 N N . ILE A 1 78 ? 3.686 -6.311 -13.569 1.00 95.12 78 ILE A N 1
ATOM 685 C CA . ILE A 1 78 ? 2.792 -6.598 -12.437 1.00 95.12 78 ILE A CA 1
ATOM 686 C C . ILE A 1 78 ? 1.715 -5.519 -12.320 1.00 95.12 78 ILE A C 1
ATOM 688 O O . ILE A 1 78 ? 0.546 -5.839 -12.182 1.00 95.12 78 ILE A O 1
ATOM 692 N N . GLY A 1 79 ? 2.087 -4.240 -12.412 1.00 96.19 79 GLY A N 1
ATOM 693 C CA . GLY A 1 79 ? 1.131 -3.139 -12.325 1.00 96.19 79 GLY A CA 1
ATOM 694 C C . GLY A 1 79 ? 0.079 -3.150 -13.435 1.00 96.19 79 GLY A C 1
ATOM 695 O O . GLY A 1 79 ? -1.047 -2.730 -13.198 1.00 96.19 79 GLY A O 1
ATOM 696 N N . LEU A 1 80 ? 0.423 -3.608 -14.641 1.00 96.38 80 LEU A N 1
ATOM 697 C CA . LEU A 1 80 ? -0.539 -3.774 -15.734 1.00 96.38 80 LEU A CA 1
ATOM 698 C C . LEU A 1 80 ? -1.453 -4.983 -15.504 1.00 96.38 80 LEU A C 1
ATOM 700 O O . LEU A 1 80 ? -2.656 -4.879 -15.714 1.00 96.38 80 LEU A O 1
ATOM 704 N N . GLU A 1 81 ? -0.889 -6.108 -15.066 1.00 95.81 81 GLU A N 1
ATOM 705 C CA . GLU A 1 81 ? -1.628 -7.345 -14.793 1.00 95.81 81 GLU A CA 1
ATOM 706 C C . GLU A 1 81 ? -2.611 -7.187 -13.624 1.00 95.81 81 GLU A C 1
ATOM 708 O O . GLU A 1 81 ? -3.759 -7.610 -13.729 1.00 95.81 81 GLU A O 1
ATOM 713 N N . SER A 1 82 ? -2.220 -6.469 -12.570 1.00 92.94 82 SER A N 1
ATOM 714 C CA . SER A 1 82 ? -3.082 -6.161 -11.424 1.00 92.94 82 SER A CA 1
ATOM 715 C C . SER A 1 82 ? -4.056 -4.998 -11.659 1.00 92.94 82 SER A C 1
ATOM 717 O O . SER A 1 82 ? -4.800 -4.621 -10.754 1.00 92.94 82 SER A O 1
ATOM 719 N N . GLY A 1 83 ? -4.042 -4.380 -12.846 1.00 94.75 83 GLY A N 1
ATOM 720 C CA . GLY A 1 83 ? -4.900 -3.241 -13.192 1.00 94.75 83 GLY A CA 1
ATOM 721 C C . GLY A 1 83 ? -4.539 -1.918 -12.501 1.00 94.75 83 GLY A C 1
ATOM 722 O O . GLY A 1 83 ? -5.230 -0.913 -12.686 1.00 94.75 83 GLY A O 1
ATOM 723 N N . ILE A 1 84 ? -3.445 -1.875 -11.734 1.00 94.94 84 ILE A N 1
ATOM 724 C CA . ILE A 1 84 ? -2.938 -0.656 -11.087 1.00 94.94 84 ILE A CA 1
ATOM 725 C C . ILE A 1 84 ? -2.521 0.378 -12.129 1.00 94.94 84 ILE A C 1
ATOM 727 O O . ILE A 1 84 ? -2.757 1.576 -11.961 1.00 94.94 84 ILE A O 1
ATOM 731 N N . LEU A 1 85 ? -1.884 -0.065 -13.209 1.00 95.62 85 LEU A N 1
ATOM 732 C CA . LEU A 1 85 ? -1.653 0.710 -14.416 1.00 95.62 85 LEU A CA 1
ATOM 733 C C . LEU A 1 85 ? -2.708 0.325 -15.446 1.00 95.62 85 LEU A C 1
ATOM 735 O O . LEU A 1 85 ? -3.017 -0.846 -15.632 1.00 95.62 85 LEU A O 1
ATOM 739 N N . LYS A 1 86 ? -3.214 1.322 -16.171 1.00 90.69 86 LYS A N 1
ATOM 740 C CA . LYS A 1 86 ? -4.066 1.079 -17.334 1.00 90.69 86 LYS A CA 1
ATOM 741 C C . LYS A 1 86 ? -3.187 0.935 -18.564 1.00 90.69 86 LYS A C 1
ATOM 743 O O . LYS A 1 86 ? -2.275 1.742 -18.763 1.00 90.69 86 LYS A O 1
ATOM 748 N N . ASN A 1 87 ? -3.476 -0.065 -19.387 1.00 75.06 87 ASN A N 1
ATOM 749 C CA . ASN A 1 87 ? -2.910 -0.132 -20.721 1.00 75.06 87 ASN A CA 1
ATOM 750 C C . ASN A 1 87 ? -3.584 0.957 -21.576 1.00 75.06 87 ASN A C 1
ATOM 752 O O . ASN A 1 87 ? -4.803 0.939 -21.692 1.00 75.06 87 ASN A O 1
ATOM 756 N N . PRO A 1 88 ? -2.849 1.909 -22.170 1.00 61.25 88 PRO A N 1
ATOM 757 C CA . PRO A 1 88 ? -3.457 2.923 -23.032 1.00 61.25 88 PRO A CA 1
ATOM 758 C C . PRO A 1 88 ? -4.011 2.372 -24.363 1.00 61.25 88 PRO A C 1
ATOM 760 O O . PRO A 1 88 ? -4.518 3.156 -25.157 1.00 61.25 88 PRO A O 1
ATOM 763 N N . GLY A 1 89 ? -3.880 1.067 -24.640 1.00 59.06 89 GLY A N 1
ATOM 764 C CA . GLY A 1 89 ? -4.224 0.452 -25.927 1.00 59.06 89 GLY A CA 1
ATOM 765 C C . GLY A 1 89 ? -5.519 -0.367 -26.009 1.00 59.06 89 GLY A C 1
ATOM 766 O O . GLY A 1 89 ? -5.773 -0.883 -27.092 1.00 59.06 89 GLY A O 1
ATOM 767 N N . PHE A 1 90 ? -6.301 -0.514 -24.932 1.00 43.50 90 PHE A N 1
ATOM 768 C CA . PHE A 1 90 ? -7.606 -1.201 -24.931 1.00 43.50 90 PHE A CA 1
ATOM 769 C C . PHE A 1 90 ? -8.540 -0.597 -23.882 1.00 43.50 90 PHE A C 1
ATOM 771 O O . PHE A 1 90 ? -8.063 -0.370 -22.746 1.00 43.50 90 PHE A O 1
#

Foldseek 3Di:
DPPDDPVVLVVLLVLLVLLLVLQLVVLVVVLVVVVVCCVVVVDDPVVNVVSVVCSVVPSVVVSVCCSVPDRSVVSNVVCPVVVVDPDPPD